Protein AF-A0A4V2BG64-F1 (afdb_monomer)

Sequence (62 aa):
MPTDRIEGLTTARFASIISVALDEFASARYNDASFNRIIKNCQMAKGTMYYYFKSKEDLFLT

Radius of gyration: 10.73 Å; Cα contacts (8 Å, |Δi|>4): 42; chains: 1; bounding box: 21×20×27 Å

Foldseek 3Di:
DQPPQCVPDDPVLLVLLLVLLCVQVVVDPLVPRDPVSSCVSSVHDPVVCCSRAVDNVSSVVD

Solvent-accessible surface area (backbone atoms only — not comparable to full-atom values): 3716 Å² total; per-residue (Å²): 127,79,56,86,53,48,76,79,50,54,71,71,59,49,52,51,47,51,53,48,44,47,53,44,51,73,75,30,58,75,88,72,36,50,53,69,56,36,35,58,74,63,71,47,59,64,69,62,50,48,64,52,31,83,42,60,63,53,59,73,73,96

Nearest PDB structures (foldseek):
  3nrg-assembly1_A  TM=8.583E-01  e=3.173E-03  Chloroflexus aurantiacus J-10-fl
  3f1b-assembly1_A-2  TM=9.160E-01  e=2.342E-02  Rhodococcus jostii RHA1
  6o6n-assembly1_A  TM=8.774E-01  e=3.143E-02  Mycobacterium tuberculosis
  3vox-assembly1_A  TM=8.731E-01  e=3.976E-02  Lactococcus lactis subsp. lactis Il1403
  6ayh-assembly1_A-2  TM=8.660E-01  e=1.289E-01  Salmonella enterica

Secondary structure (DSSP, 8-state):
---TTGGGS-HHHHHHHHHHHHHHHHHS-TTT--HHHHHHHTT--HHHHHHH-SSHHHHHT-

Mean predicted aligned error: 3.56 Å

pLDDT: mean 91.25, std 10.87, range [45.19, 97.88]

Structure (mmCIF, N/CA/C/O backbone):
data_AF-A0A4V2BG64-F1
#
_entry.id   AF-A0A4V2BG64-F1
#
loop_
_atom_site.group_PDB
_atom_site.id
_atom_site.type_symbol
_atom_site.label_atom_id
_atom_site.label_alt_id
_atom_site.label_comp_id
_atom_site.label_asym_id
_atom_site.label_entity_id
_atom_site.label_seq_id
_atom_site.pdbx_PDB_ins_code
_atom_site.Cartn_x
_atom_site.Cartn_y
_atom_site.Cartn_z
_atom_site.occupancy
_atom_site.B_iso_or_equiv
_atom_site.auth_seq_id
_atom_site.auth_comp_id
_atom_site.auth_asym_id
_atom_site.auth_atom_id
_atom_site.pdbx_PDB_model_num
ATOM 1 N N . MET A 1 1 ? 11.690 3.325 12.060 1.00 45.19 1 MET A N 1
ATOM 2 C CA . MET A 1 1 ? 10.596 2.938 12.972 1.00 45.19 1 MET A CA 1
ATOM 3 C C . MET A 1 1 ? 9.297 3.334 12.307 1.00 45.19 1 MET A C 1
ATOM 5 O O . MET A 1 1 ? 9.262 4.452 11.793 1.00 45.19 1 MET A O 1
ATOM 9 N N . PRO A 1 2 ? 8.285 2.453 12.286 1.00 52.38 2 PRO A N 1
ATOM 10 C CA . PRO A 1 2 ? 6.970 2.821 11.788 1.00 52.38 2 PRO A CA 1
ATOM 11 C C . PRO A 1 2 ? 6.507 4.036 12.589 1.00 52.38 2 PRO A C 1
ATOM 13 O O . PRO A 1 2 ? 6.635 4.056 13.810 1.00 52.38 2 PRO A O 1
ATOM 16 N N . THR A 1 3 ? 6.104 5.101 11.904 1.00 56.28 3 THR A N 1
ATOM 17 C CA . THR A 1 3 ? 5.718 6.333 12.599 1.00 56.28 3 THR A CA 1
ATOM 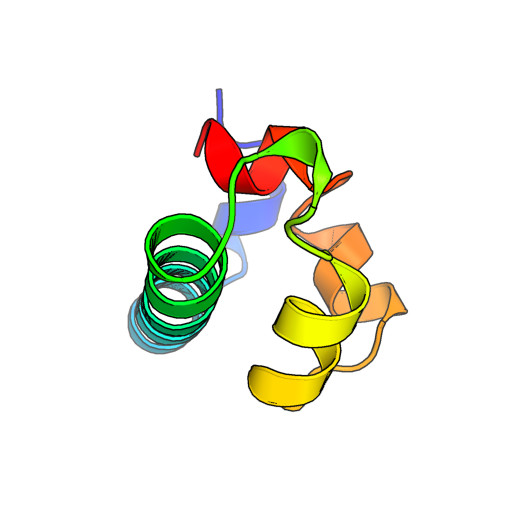18 C C . THR A 1 3 ? 4.508 6.066 13.499 1.00 56.28 3 THR A C 1
ATOM 20 O O . THR A 1 3 ? 3.625 5.308 13.099 1.00 56.28 3 THR A O 1
ATOM 23 N N . ASP A 1 4 ? 4.440 6.715 14.670 1.00 61.91 4 ASP A N 1
ATOM 24 C CA . ASP A 1 4 ? 3.411 6.589 15.736 1.00 61.91 4 ASP A CA 1
ATOM 25 C C . ASP A 1 4 ? 1.940 6.605 15.252 1.00 61.91 4 ASP A C 1
ATOM 27 O O . ASP A 1 4 ? 0.995 6.348 15.986 1.00 61.91 4 ASP A O 1
ATOM 31 N N . ARG A 1 5 ? 1.718 6.923 13.977 1.00 76.25 5 ARG A N 1
ATOM 32 C CA . ARG A 1 5 ? 0.425 7.019 13.306 1.00 76.25 5 ARG A CA 1
ATOM 33 C C . ARG A 1 5 ? -0.160 5.658 12.936 1.00 76.25 5 ARG A C 1
ATOM 35 O O . ARG A 1 5 ? -1.381 5.558 12.831 1.00 76.25 5 ARG A O 1
ATOM 42 N N . ILE A 1 6 ? 0.664 4.621 12.745 1.00 78.44 6 ILE A N 1
ATOM 43 C CA . ILE A 1 6 ? 0.190 3.267 12.393 1.00 78.44 6 ILE A CA 1
ATOM 44 C C . ILE A 1 6 ? -0.608 2.635 13.542 1.00 78.44 6 ILE A C 1
ATOM 46 O O . ILE A 1 6 ? -1.498 1.829 13.284 1.00 78.44 6 ILE A O 1
ATOM 50 N N . GLU A 1 7 ? -0.394 3.070 14.786 1.00 78.69 7 GLU A N 1
ATOM 51 C CA . GLU A 1 7 ? -1.166 2.623 15.956 1.00 78.69 7 GLU A CA 1
ATOM 52 C C . GLU A 1 7 ? -2.676 2.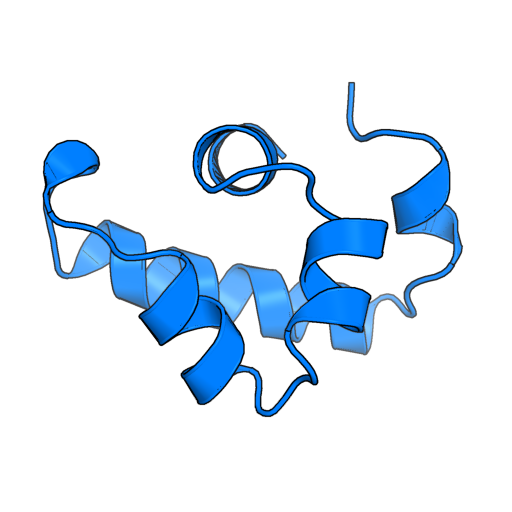890 15.819 1.00 78.69 7 GLU A C 1
ATOM 54 O O . GLU A 1 7 ? -3.494 2.202 16.425 1.00 78.69 7 GLU A O 1
ATOM 59 N N . GLY A 1 8 ? -3.069 3.848 14.969 1.00 82.38 8 GLY A N 1
ATOM 60 C CA . GLY A 1 8 ? -4.470 4.118 14.648 1.00 82.38 8 GLY A CA 1
ATOM 61 C C . GLY A 1 8 ? -5.119 3.124 13.672 1.00 82.38 8 GLY A C 1
ATOM 62 O O . GLY A 1 8 ? -6.303 3.277 13.365 1.00 82.38 8 GLY A O 1
ATOM 63 N N . LEU A 1 9 ? -4.381 2.145 13.135 1.00 88.88 9 LEU A N 1
ATOM 64 C CA . LEU A 1 9 ? -4.917 1.095 12.263 1.00 88.88 9 LEU A CA 1
ATOM 65 C C . LEU A 1 9 ? -5.313 -0.141 13.074 1.00 88.88 9 LEU A C 1
ATOM 67 O O . LEU A 1 9 ? -4.576 -0.619 13.928 1.00 88.88 9 LEU A O 1
ATOM 71 N N . THR A 1 10 ? -6.461 -0.732 12.736 1.00 92.94 10 THR A N 1
ATOM 72 C CA . THR A 1 10 ? -6.782 -2.080 13.217 1.00 92.94 10 THR A CA 1
ATOM 73 C C . THR A 1 10 ? -5.836 -3.095 12.578 1.00 92.94 10 THR A C 1
ATOM 75 O O . THR A 1 10 ? -5.446 -2.942 11.416 1.00 92.94 10 THR A O 1
ATOM 78 N N . THR A 1 11 ? -5.529 -4.183 13.286 1.00 91.44 11 THR A N 1
ATOM 79 C CA . THR A 1 11 ? -4.659 -5.260 12.781 1.00 91.44 11 THR A CA 1
ATOM 80 C C . THR A 1 11 ? -5.120 -5.791 11.423 1.00 91.44 11 THR A C 1
ATOM 82 O O . THR A 1 11 ? -4.308 -6.000 10.529 1.00 91.44 11 THR A O 1
ATOM 85 N N . ALA A 1 12 ? -6.435 -5.939 11.231 1.00 93.69 12 ALA A N 1
ATOM 86 C CA . ALA A 1 12 ? -7.011 -6.389 9.965 1.00 93.69 12 ALA A CA 1
ATOM 87 C C . ALA A 1 12 ? -6.769 -5.392 8.821 1.00 93.69 12 ALA A C 1
ATOM 89 O O . ALA A 1 12 ? -6.461 -5.790 7.697 1.00 93.69 12 ALA A 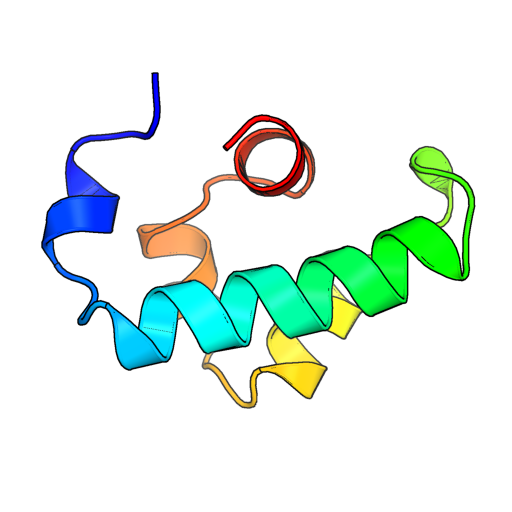O 1
ATOM 90 N N . ARG A 1 13 ? -6.883 -4.086 9.096 1.00 93.12 13 ARG A N 1
ATOM 91 C CA . ARG A 1 13 ? -6.657 -3.056 8.079 1.00 93.12 13 ARG A CA 1
ATOM 92 C C . ARG A 1 13 ? -5.181 -2.933 7.729 1.00 93.12 13 ARG A C 1
ATOM 94 O O . ARG A 1 13 ? -4.861 -2.819 6.552 1.00 93.12 13 ARG A O 1
ATOM 101 N N . PHE A 1 14 ? -4.302 -3.008 8.725 1.00 94.44 14 PHE A N 1
ATOM 102 C CA . PHE A 1 14 ? -2.862 -3.057 8.499 1.00 94.44 14 PHE A CA 1
ATOM 103 C C . PHE A 1 14 ? -2.481 -4.271 7.640 1.00 94.44 14 PHE A C 1
ATOM 105 O O . PHE A 1 14 ? -1.859 -4.102 6.596 1.00 94.44 14 PHE A O 1
ATOM 112 N N . ALA A 1 15 ? -2.953 -5.469 8.000 1.00 95.31 15 ALA A N 1
AT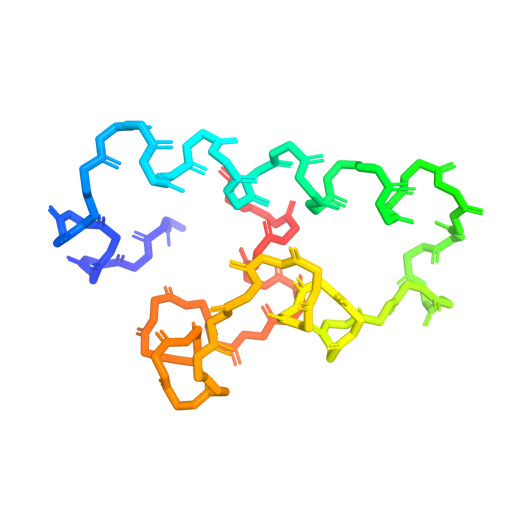OM 113 C CA . ALA A 1 15 ? -2.700 -6.690 7.234 1.00 95.31 15 ALA A CA 1
ATOM 114 C C . ALA A 1 15 ? -3.182 -6.591 5.774 1.00 95.31 15 ALA A C 1
ATOM 116 O O . ALA A 1 15 ? -2.474 -7.014 4.865 1.00 95.31 15 ALA A O 1
ATOM 117 N N . SER A 1 16 ? -4.349 -5.981 5.537 1.00 96.12 16 SER A N 1
ATOM 118 C CA . SER A 1 16 ? -4.860 -5.731 4.182 1.00 96.12 16 SER A CA 1
ATOM 119 C C . SER A 1 16 ? -3.937 -4.812 3.371 1.00 96.12 16 SER A C 1
ATOM 121 O O . SER A 1 16 ? -3.592 -5.136 2.235 1.00 96.12 16 SER A O 1
ATOM 123 N N . ILE A 1 17 ? -3.465 -3.708 3.966 1.00 96.38 17 ILE A N 1
ATOM 124 C CA . ILE A 1 17 ? -2.530 -2.787 3.300 1.00 96.38 17 ILE A CA 1
ATOM 125 C C . ILE A 1 17 ? -1.221 -3.503 2.952 1.00 96.38 17 ILE A C 1
ATOM 127 O O . ILE A 1 17 ? -0.750 -3.383 1.822 1.00 96.38 17 ILE A O 1
ATOM 131 N N . ILE A 1 18 ? -0.662 -4.266 3.895 1.00 96.56 18 ILE A N 1
ATOM 132 C CA . ILE A 1 18 ? 0.583 -5.012 3.682 1.00 96.56 18 ILE A CA 1
ATOM 133 C C . ILE A 1 18 ? 0.411 -6.082 2.600 1.00 96.56 18 ILE A C 1
ATOM 135 O O . ILE A 1 18 ? 1.285 -6.208 1.750 1.00 96.56 18 ILE A O 1
ATOM 139 N N . SER A 1 19 ? -0.719 -6.795 2.562 1.00 97.75 19 SER A N 1
ATOM 140 C CA . SER A 1 19 ? -0.998 -7.785 1.511 1.00 97.75 19 SER A CA 1
ATOM 141 C C . SER A 1 19 ? -0.988 -7.153 0.117 1.00 97.75 19 SER A C 1
ATOM 143 O O . SE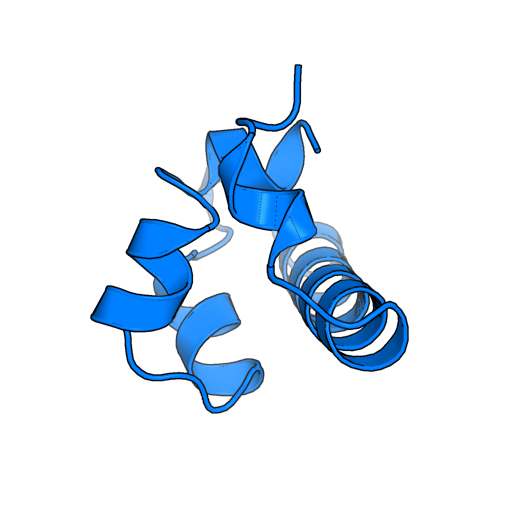R A 1 19 ? -0.315 -7.647 -0.780 1.00 97.75 19 SER A O 1
ATOM 145 N N . VAL A 1 20 ? -1.683 -6.026 -0.063 1.00 97.88 20 VAL A N 1
ATOM 146 C CA . VAL A 1 20 ? -1.737 -5.328 -1.359 1.00 97.88 20 VAL A CA 1
ATOM 147 C C . VAL A 1 20 ? -0.375 -4.738 -1.737 1.00 97.88 20 VAL A C 1
ATOM 149 O O . VAL A 1 20 ? 0.005 -4.737 -2.909 1.00 97.88 20 VAL A O 1
ATOM 152 N N . ALA A 1 21 ? 0.363 -4.217 -0.755 1.00 97.44 21 ALA A N 1
ATOM 153 C CA . ALA A 1 21 ? 1.711 -3.710 -0.971 1.00 97.44 21 ALA A CA 1
ATOM 154 C C . ALA A 1 21 ? 2.658 -4.828 -1.421 1.00 97.44 21 ALA A C 1
ATOM 156 O O . ALA A 1 21 ? 3.418 -4.639 -2.370 1.00 97.44 21 ALA A O 1
ATOM 157 N N . LEU A 1 22 ? 2.574 -5.994 -0.775 1.00 97.44 22 LEU A N 1
ATOM 158 C CA . LEU A 1 22 ? 3.360 -7.173 -1.112 1.00 97.44 22 LEU A CA 1
ATOM 159 C C . LEU A 1 22 ? 3.088 -7.623 -2.549 1.00 97.44 22 LEU A C 1
ATOM 161 O O . LEU A 1 22 ? 4.043 -7.857 -3.283 1.00 97.44 22 LEU A O 1
ATOM 165 N N . ASP A 1 23 ? 1.824 -7.666 -2.972 1.00 97.75 23 ASP A N 1
ATOM 166 C CA . ASP A 1 23 ? 1.463 -8.013 -4.351 1.00 97.75 23 ASP A CA 1
ATOM 167 C C . ASP A 1 23 ? 2.082 -7.036 -5.367 1.00 97.75 23 ASP A C 1
ATOM 169 O O . ASP A 1 23 ? 2.676 -7.453 -6.365 1.00 97.75 23 ASP A O 1
ATOM 173 N N . GLU A 1 24 ? 2.014 -5.725 -5.103 1.00 97.56 24 GLU A N 1
ATOM 174 C CA . GLU A 1 24 ? 2.635 -4.714 -5.970 1.00 97.56 24 GLU A CA 1
ATOM 175 C C . GLU A 1 24 ? 4.162 -4.892 -6.027 1.00 97.56 24 GLU A C 1
ATOM 177 O O . GLU A 1 24 ? 4.729 -4.931 -7.122 1.00 97.56 24 GLU A O 1
ATOM 182 N N . PHE A 1 25 ? 4.829 -5.033 -4.877 1.00 96.88 25 PHE A N 1
ATOM 183 C CA . PHE A 1 25 ? 6.289 -5.161 -4.804 1.00 96.88 25 PHE A CA 1
ATOM 184 C C . PHE A 1 25 ? 6.810 -6.513 -5.308 1.00 96.88 25 PHE A C 1
ATOM 186 O O . PHE A 1 25 ? 7.950 -6.592 -5.758 1.00 96.88 25 PHE A O 1
ATOM 193 N N . ALA A 1 26 ? 5.995 -7.566 -5.270 1.00 96.50 26 ALA A N 1
ATOM 194 C CA . ALA A 1 26 ? 6.322 -8.852 -5.879 1.00 96.50 26 ALA A CA 1
ATOM 195 C C . ALA A 1 26 ? 6.153 -8.821 -7.407 1.00 96.50 26 ALA A C 1
ATOM 197 O O . ALA A 1 26 ? 6.895 -9.491 -8.126 1.00 96.50 26 ALA A O 1
ATOM 198 N N . SER A 1 27 ? 5.194 -8.039 -7.917 1.00 96.25 27 SER A N 1
ATOM 199 C CA . SER A 1 27 ? 4.902 -7.945 -9.355 1.00 96.25 27 SER A CA 1
ATOM 200 C C . SER A 1 27 ? 5.857 -7.037 -10.141 1.00 96.25 27 SER A C 1
ATOM 202 O O . SER A 1 27 ? 5.960 -7.162 -11.363 1.00 96.25 27 SER A O 1
ATOM 204 N N . ALA A 1 28 ? 6.558 -6.122 -9.466 1.00 92.88 28 ALA A N 1
ATOM 205 C CA . ALA A 1 28 ? 7.395 -5.108 -10.096 1.00 92.88 28 ALA A CA 1
ATOM 206 C C . ALA A 1 28 ? 8.647 -4.811 -9.263 1.00 92.88 28 ALA A C 1
ATOM 208 O O . ALA A 1 28 ? 8.638 -4.898 -8.038 1.00 92.88 28 ALA A O 1
ATOM 209 N N . ARG A 1 29 ? 9.735 -4.382 -9.917 1.00 94.25 29 ARG A N 1
ATOM 210 C CA . ARG A 1 29 ? 10.911 -3.872 -9.191 1.00 94.25 29 ARG A CA 1
ATOM 211 C C . ARG A 1 29 ? 10.492 -2.682 -8.334 1.00 94.25 29 ARG A C 1
ATOM 213 O O . ARG A 1 29 ? 9.599 -1.932 -8.720 1.00 94.25 29 ARG A O 1
ATOM 220 N N . TYR A 1 30 ? 11.198 -2.439 -7.229 1.00 94.50 30 TYR A N 1
ATOM 221 C CA . TYR A 1 30 ? 10.868 -1.340 -6.315 1.00 94.50 30 TYR A CA 1
ATOM 222 C C . TYR A 1 30 ? 10.662 0.004 -7.034 1.00 94.50 30 TYR A C 1
ATOM 224 O O . TYR A 1 30 ? 9.706 0.712 -6.734 1.00 94.50 30 TYR A O 1
ATOM 232 N N . ASN A 1 31 ? 11.499 0.342 -8.021 1.00 95.81 31 ASN A N 1
ATOM 233 C CA . ASN A 1 31 ? 11.371 1.587 -8.790 1.00 95.81 31 ASN A CA 1
ATOM 234 C C . ASN A 1 31 ? 10.077 1.660 -9.613 1.00 95.81 31 ASN A C 1
ATOM 236 O O . ASN A 1 31 ? 9.468 2.727 -9.676 1.00 95.81 31 ASN A O 1
ATOM 240 N N . ASP A 1 32 ? 9.631 0.530 -10.160 1.00 96.38 32 ASP A N 1
ATOM 241 C CA . ASP A 1 32 ? 8.445 0.421 -11.013 1.00 96.38 32 ASP A CA 1
ATOM 242 C C . ASP A 1 32 ? 7.152 0.252 -10.203 1.00 96.38 32 ASP A C 1
ATOM 244 O O . ASP A 1 32 ? 6.061 0.545 -10.703 1.00 96.38 32 ASP A O 1
ATOM 248 N N . ALA A 1 33 ? 7.263 -0.184 -8.943 1.00 97.19 33 ALA A N 1
ATOM 249 C CA . ALA A 1 33 ? 6.152 -0.264 -8.005 1.00 97.19 33 ALA A CA 1
ATOM 250 C C . ALA A 1 33 ? 5.559 1.127 -7.724 1.00 97.19 33 ALA A C 1
ATOM 252 O O . ALA A 1 33 ? 6.272 2.125 -7.538 1.00 97.19 33 ALA A O 1
ATOM 253 N N . SER A 1 34 ? 4.232 1.201 -7.664 1.00 96.69 34 SER A N 1
ATOM 254 C CA . SER A 1 34 ? 3.483 2.449 -7.564 1.00 96.69 34 SER A CA 1
ATOM 255 C C . SER A 1 34 ? 2.669 2.515 -6.285 1.00 96.69 34 SER A C 1
ATOM 257 O O . SER A 1 34 ? 1.679 1.810 -6.102 1.00 96.69 34 SER A O 1
ATOM 259 N N . PHE A 1 35 ? 3.011 3.483 -5.439 1.00 97.00 35 PHE A N 1
ATOM 260 C CA . PHE A 1 35 ? 2.245 3.757 -4.228 1.00 97.00 35 PHE A CA 1
ATOM 261 C C . PHE A 1 35 ? 0.797 4.154 -4.532 1.00 97.00 35 PHE A C 1
ATOM 263 O O . PHE A 1 35 ? -0.118 3.764 -3.818 1.00 97.00 35 PHE A O 1
ATOM 270 N N . ASN A 1 36 ? 0.552 4.852 -5.646 1.00 96.69 36 ASN A N 1
ATOM 271 C CA . ASN A 1 36 ? -0.811 5.182 -6.064 1.00 96.69 36 ASN A CA 1
ATOM 272 C C . ASN A 1 36 ? -1.613 3.936 -6.483 1.00 96.69 36 ASN A C 1
ATOM 274 O O . ASN A 1 36 ? -2.823 3.913 -6.261 1.00 96.69 36 ASN A O 1
ATOM 278 N N . ARG A 1 37 ? -0.973 2.905 -7.066 1.00 97.19 37 ARG A N 1
ATOM 279 C CA . ARG A 1 37 ? -1.650 1.626 -7.358 1.00 97.19 37 ARG A CA 1
ATOM 280 C C . ARG A 1 37 ? -2.013 0.900 -6.069 1.00 97.19 37 ARG A C 1
ATOM 282 O O . ARG A 1 37 ? -3.166 0.505 -5.930 1.00 97.19 37 ARG A O 1
ATOM 289 N N . ILE A 1 38 ? -1.096 0.845 -5.101 1.00 97.38 38 ILE A N 1
ATOM 290 C CA . ILE A 1 38 ? -1.368 0.281 -3.769 1.00 97.38 38 ILE A CA 1
ATOM 291 C C . ILE A 1 38 ? -2.554 1.002 -3.115 1.00 97.38 38 ILE A C 1
ATOM 293 O O . ILE A 1 38 ? -3.524 0.360 -2.730 1.00 97.38 38 ILE A O 1
ATOM 297 N N . ILE A 1 39 ? -2.543 2.340 -3.071 1.00 96.88 39 ILE A N 1
ATOM 298 C CA . ILE A 1 39 ? -3.647 3.151 -2.519 1.00 96.88 39 ILE A CA 1
ATOM 299 C C . ILE A 1 39 ? -4.988 2.802 -3.166 1.00 96.88 39 ILE A C 1
ATOM 301 O O . ILE A 1 39 ? -5.987 2.610 -2.466 1.00 96.88 39 ILE A O 1
ATOM 305 N N . LYS A 1 40 ? -5.004 2.716 -4.500 1.00 97.00 40 LYS A N 1
ATOM 306 C CA . LYS A 1 40 ? -6.200 2.384 -5.276 1.00 97.00 40 LYS A CA 1
ATOM 307 C C . LYS A 1 40 ? -6.703 0.974 -4.953 1.00 97.00 40 LYS A C 1
ATOM 309 O O . LYS A 1 40 ? -7.903 0.798 -4.758 1.00 97.00 40 LYS A O 1
ATOM 314 N N . ASN A 1 41 ? -5.803 -0.001 -4.870 1.00 96.94 41 ASN A N 1
ATOM 315 C CA . ASN A 1 41 ? -6.136 -1.403 -4.623 1.00 96.94 41 ASN A CA 1
ATOM 316 C C . ASN A 1 41 ? -6.576 -1.651 -3.171 1.00 96.94 41 ASN A C 1
ATOM 318 O O . ASN A 1 41 ? -7.484 -2.444 -2.944 1.00 96.94 41 ASN A O 1
ATOM 322 N N . CYS A 1 42 ? -6.039 -0.898 -2.206 1.00 95.62 42 CYS A N 1
ATOM 323 C CA . CYS A 1 42 ? -6.531 -0.880 -0.825 1.00 95.62 42 CYS A CA 1
ATOM 324 C C . CYS A 1 42 ? -7.913 -0.216 -0.680 1.00 95.62 42 CYS A C 1
ATOM 326 O O . CYS A 1 42 ? -8.467 -0.214 0.417 1.00 95.62 42 CYS A O 1
ATOM 328 N N . GLN A 1 43 ? -8.450 0.397 -1.746 1.00 94.31 43 GLN A N 1
ATOM 329 C CA . GLN A 1 43 ? -9.708 1.156 -1.737 1.00 94.31 43 GLN A CA 1
ATOM 330 C C . GLN A 1 43 ? -9.730 2.259 -0.665 1.00 94.31 43 GLN A C 1
ATOM 332 O O . GLN A 1 43 ? -10.750 2.531 -0.029 1.00 94.31 43 GLN A O 1
ATOM 337 N N . MET A 1 44 ? -8.584 2.912 -0.449 1.00 90.88 44 MET A N 1
ATOM 338 C CA . MET A 1 44 ? -8.438 3.981 0.537 1.00 90.88 44 MET A CA 1
ATOM 339 C C . MET A 1 44 ? -8.336 5.345 -0.134 1.00 90.88 44 MET A C 1
ATOM 341 O O . MET A 1 44 ? -7.741 5.502 -1.201 1.00 90.88 44 MET A O 1
ATOM 345 N N . ALA A 1 45 ? -8.866 6.370 0.534 1.00 94.75 45 ALA A N 1
ATOM 346 C CA . ALA A 1 45 ? -8.606 7.740 0.127 1.00 94.75 45 ALA A CA 1
ATOM 347 C C . ALA A 1 45 ? -7.100 8.028 0.218 1.00 94.75 45 ALA A C 1
ATOM 349 O O . ALA A 1 45 ? -6.439 7.668 1.196 1.00 94.75 45 ALA A O 1
ATOM 350 N N . LYS A 1 46 ? -6.567 8.725 -0.791 1.00 94.25 46 LYS A N 1
ATOM 351 C CA . LYS A 1 46 ? -5.138 9.051 -0.889 1.00 94.25 46 LYS A CA 1
ATOM 352 C C . LYS A 1 46 ? -4.623 9.711 0.393 1.00 94.25 46 LYS A C 1
ATOM 354 O O . LYS A 1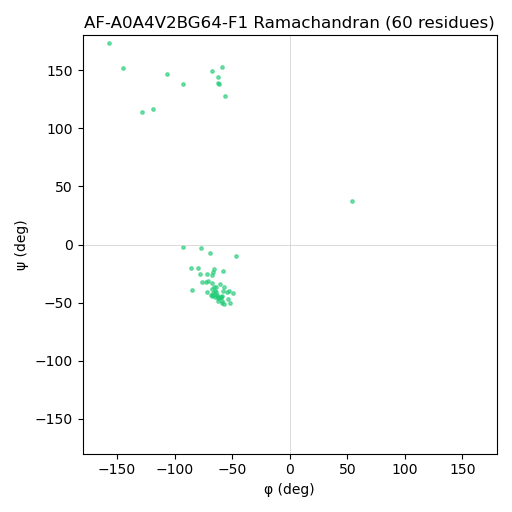 46 ? -3.663 9.225 0.976 1.00 94.25 46 LYS A O 1
ATOM 359 N N . GLY A 1 47 ? -5.311 10.746 0.881 1.00 93.88 47 GLY A N 1
ATOM 360 C CA . GLY A 1 47 ? -4.938 11.444 2.117 1.00 93.88 47 GLY A CA 1
ATOM 361 C C . GLY A 1 47 ? -4.863 10.530 3.344 1.00 93.88 47 GLY A C 1
ATOM 362 O O . GLY A 1 47 ? -3.954 10.679 4.152 1.00 93.88 47 GLY A O 1
ATOM 363 N N . THR A 1 48 ? -5.749 9.535 3.447 1.00 92.75 48 THR A N 1
ATOM 364 C CA . THR A 1 48 ? -5.716 8.551 4.536 1.00 92.75 48 THR A CA 1
ATOM 365 C C . THR A 1 48 ? -4.483 7.658 4.450 1.00 92.75 48 THR A C 1
ATOM 367 O O . THR A 1 48 ? -3.857 7.410 5.472 1.00 92.75 48 THR A O 1
ATOM 370 N N . MET A 1 49 ? -4.086 7.203 3.256 1.00 94.50 49 MET A N 1
ATOM 371 C CA . MET A 1 49 ? -2.845 6.427 3.133 1.00 94.50 49 MET A CA 1
ATOM 372 C C . MET A 1 49 ? -1.624 7.278 3.493 1.00 94.50 49 MET A C 1
ATOM 374 O O . MET A 1 49 ? -0.799 6.829 4.276 1.00 94.50 49 MET A O 1
ATOM 378 N N . TYR A 1 50 ? -1.545 8.519 2.994 1.00 93.19 50 TYR A N 1
ATOM 379 C CA . TYR A 1 50 ? -0.434 9.432 3.303 1.00 93.19 50 TYR A CA 1
ATOM 380 C C . TYR A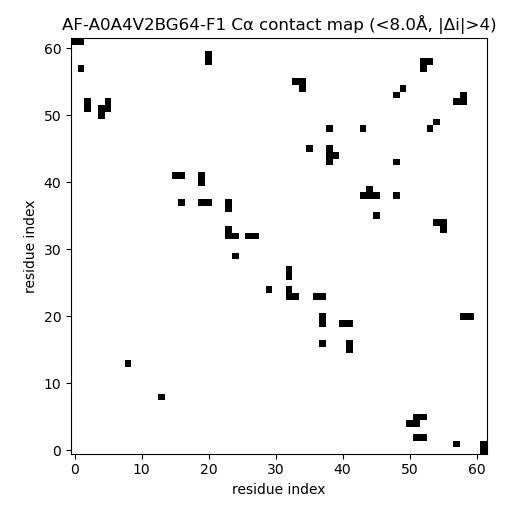 1 50 ? -0.368 9.854 4.776 1.00 93.19 50 TYR A C 1
ATOM 382 O O . TYR A 1 50 ? 0.686 10.276 5.252 1.00 93.19 50 TYR A O 1
ATOM 390 N N . TYR A 1 51 ? -1.481 9.752 5.505 1.00 91.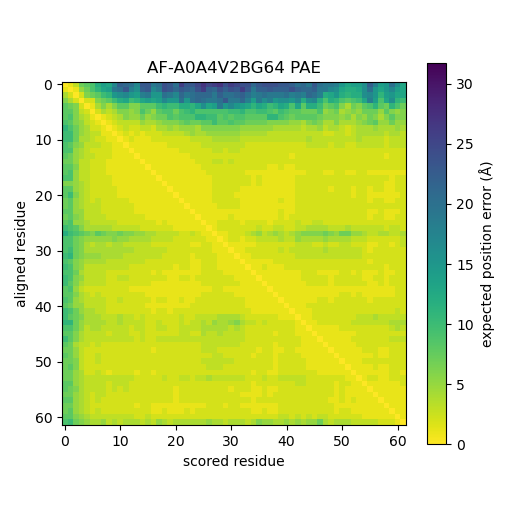44 51 TYR A N 1
ATOM 391 C CA . TYR A 1 51 ? -1.493 9.953 6.948 1.00 91.44 51 TYR A CA 1
ATOM 392 C C . TYR A 1 51 ? -0.704 8.852 7.675 1.00 91.44 51 TYR A C 1
ATOM 394 O O . TYR A 1 51 ? 0.089 9.180 8.559 1.00 91.44 51 TYR A O 1
ATOM 402 N N . TYR A 1 52 ? -0.888 7.587 7.275 1.00 92.50 52 TYR A N 1
ATOM 403 C CA . TYR A 1 52 ? -0.240 6.418 7.887 1.00 92.50 52 TYR A CA 1
ATOM 404 C C . TYR A 1 52 ? 1.157 6.125 7.326 1.00 92.50 52 TYR A C 1
ATOM 406 O O . TYR A 1 52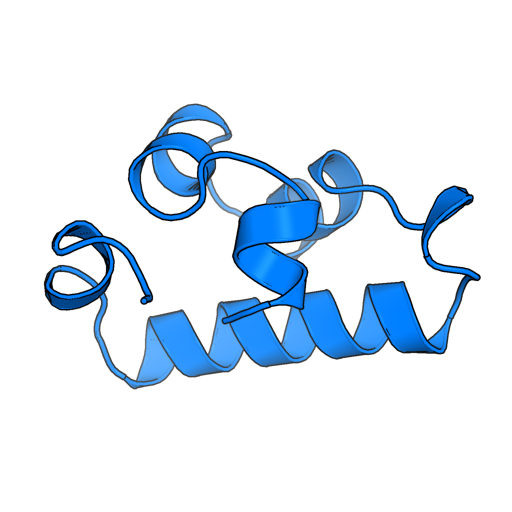 ? 2.052 5.788 8.091 1.00 92.50 52 TYR A O 1
ATOM 414 N N . PHE A 1 53 ? 1.346 6.288 6.016 1.00 93.25 53 PHE A N 1
ATOM 415 C CA . PHE A 1 53 ? 2.592 6.010 5.304 1.00 93.25 53 PHE A CA 1
ATOM 416 C C . PHE A 1 53 ? 2.983 7.225 4.470 1.00 93.25 53 PHE A C 1
ATOM 418 O O . PHE A 1 53 ? 2.303 7.583 3.505 1.00 93.25 53 PHE A O 1
ATOM 425 N N . LYS A 1 54 ? 4.094 7.871 4.815 1.00 91.88 54 LYS A N 1
ATOM 426 C CA . LYS A 1 54 ? 4.517 9.131 4.181 1.00 91.88 54 LYS A CA 1
ATOM 427 C C . LYS A 1 54 ? 4.913 8.950 2.717 1.00 91.88 54 LYS A C 1
ATOM 429 O O . LYS A 1 54 ? 4.841 9.901 1.937 1.00 91.88 54 LYS A O 1
ATOM 434 N N . SER A 1 55 ? 5.355 7.753 2.341 1.00 94.44 55 SER A N 1
ATOM 435 C CA . SER A 1 55 ? 5.829 7.450 0.995 1.00 94.44 55 SER A CA 1
ATOM 436 C C . SER A 1 55 ? 5.742 5.954 0.677 1.00 94.44 55 SER A C 1
ATOM 438 O O . SER A 1 55 ? 5.467 5.126 1.543 1.00 94.44 55 SER A O 1
ATOM 440 N N . LYS A 1 56 ? 6.038 5.611 -0.586 1.00 95.38 56 LYS A N 1
ATOM 441 C CA . LYS A 1 56 ? 6.270 4.225 -1.022 1.00 95.38 56 LYS A CA 1
ATOM 442 C C . LYS A 1 56 ? 7.359 3.539 -0.194 1.00 95.38 56 LYS A C 1
ATOM 444 O O . LYS A 1 56 ? 7.232 2.367 0.121 1.00 95.38 56 LYS A O 1
ATOM 449 N N . GLU A 1 57 ? 8.420 4.282 0.111 1.00 95.75 57 GLU A N 1
ATOM 450 C CA . GLU A 1 57 ? 9.578 3.801 0.862 1.00 95.75 57 GLU A CA 1
ATOM 451 C C . GLU A 1 57 ? 9.217 3.519 2.314 1.00 95.75 57 GLU A C 1
ATOM 453 O O . GLU A 1 57 ? 9.567 2.471 2.835 1.00 95.75 57 GLU A O 1
ATOM 458 N N . ASP A 1 58 ? 8.448 4.417 2.933 1.00 94.31 58 ASP A N 1
ATOM 459 C CA . ASP A 1 58 ? 7.956 4.254 4.302 1.00 94.31 58 ASP A CA 1
ATOM 460 C C . ASP A 1 58 ? 7.112 2.977 4.429 1.00 94.31 58 ASP A C 1
ATOM 462 O O . ASP A 1 58 ? 7.326 2.172 5.330 1.00 94.31 58 ASP A O 1
ATOM 466 N N . LEU A 1 59 ? 6.219 2.733 3.461 1.00 94.81 59 LEU A N 1
ATOM 467 C CA . LEU A 1 59 ? 5.447 1.491 3.395 1.00 94.81 59 LEU A CA 1
ATOM 468 C C . LEU A 1 59 ? 6.322 0.255 3.123 1.00 94.81 59 LEU A C 1
ATOM 470 O O . LEU A 1 59 ? 6.041 -0.808 3.657 1.00 94.81 59 LEU A O 1
ATOM 474 N N . PHE A 1 60 ? 7.363 0.374 2.297 1.00 95.25 60 PHE A N 1
ATOM 475 C CA . PHE A 1 60 ? 8.260 -0.740 1.969 1.00 95.25 60 PHE A CA 1
ATOM 476 C C . PHE A 1 60 ? 9.175 -1.145 3.136 1.00 95.25 60 PHE A C 1
ATOM 478 O O . PHE A 1 60 ? 9.550 -2.308 3.241 1.00 95.25 60 PHE A O 1
ATOM 485 N N . LEU A 1 61 ? 9.552 -0.190 3.991 1.00 92.38 61 LEU A N 1
ATOM 486 C CA . LEU A 1 61 ? 10.429 -0.400 5.149 1.00 92.38 61 LEU A CA 1
ATOM 487 C C . LEU A 1 61 ? 9.672 -0.696 6.456 1.00 92.38 61 LEU A C 1
ATOM 489 O O . LEU A 1 61 ? 10.319 -0.859 7.494 1.00 92.38 61 LEU A O 1
ATOM 493 N N . THR A 1 62 ? 8.336 -0.692 6.421 1.00 89.12 62 THR A N 1
ATOM 494 C CA . THR A 1 62 ? 7.484 -1.061 7.562 1.00 89.12 62 THR A CA 1
ATOM 495 C C . THR A 1 62 ? 7.482 -2.572 7.755 1.00 89.12 62 THR A C 1
ATOM 497 O O . THR A 1 62 ? 7.629 -2.995 8.924 1.00 89.12 62 THR A O 1
#